Protein AF-A0A920QP22-F1 (afdb_monomer)

Solvent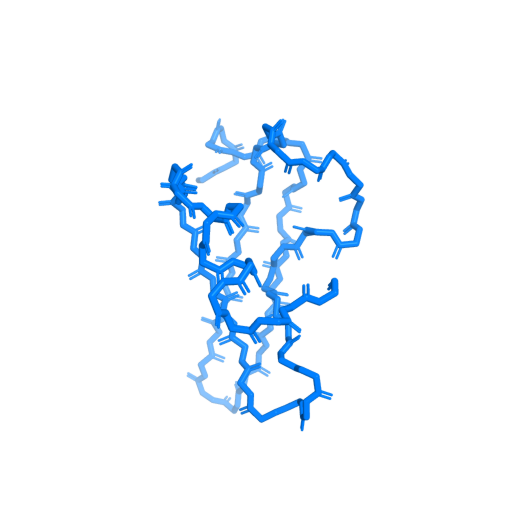-accessible surface area (backbone atoms only — not comparable to 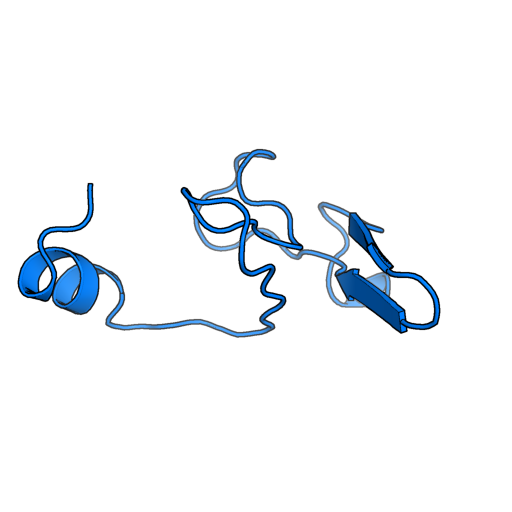full-atom values): 4366 Å² total; per-residue (Å²): 110,58,88,73,1,70,78,42,64,77,27,65,51,78,52,98,92,47,75,49,75,36,45,36,58,74,81,76,69,80,52,75,90,68,51,40,53,41,67,42,96,83,68,82,49,73,46,80,86,91,85,81,69,88,58,51,67,59,51,28,62,76,69,69,59,132

Structure (mmCIF, N/CA/C/O backbone):
data_AF-A0A920QP22-F1
#
_entry.id   AF-A0A920QP22-F1
#
loop_
_atom_site.group_PDB
_atom_site.id
_atom_site.type_symbol
_atom_site.label_atom_id
_atom_site.label_alt_id
_atom_site.label_comp_id
_atom_site.label_asym_id
_atom_site.label_entity_id
_atom_site.label_seq_id
_atom_site.pdbx_PDB_ins_code
_atom_site.Cartn_x
_atom_site.Cartn_y
_atom_site.Cartn_z
_atom_site.occupancy
_atom_site.B_iso_or_equiv
_atom_site.auth_seq_id
_atom_site.auth_comp_id
_atom_site.auth_asym_id
_atom_site.auth_atom_id
_atom_site.pdbx_PDB_model_num
ATOM 1 N N . MET A 1 1 ? 5.548 6.339 -16.324 1.00 66.31 1 MET A N 1
ATOM 2 C CA . MET A 1 1 ? 4.833 6.382 -15.022 1.00 66.31 1 MET A CA 1
ATOM 3 C C . MET A 1 1 ? 5.457 7.283 -13.954 1.00 66.31 1 MET A C 1
ATOM 5 O O . MET A 1 1 ? 4.786 7.543 -12.964 1.00 66.31 1 MET A O 1
ATOM 9 N N . LYS A 1 2 ? 6.707 7.760 -14.078 1.00 76.06 2 LYS A N 1
ATOM 10 C CA . LYS A 1 2 ? 7.372 8.535 -13.005 1.00 76.06 2 LYS A CA 1
ATOM 11 C C . LYS A 1 2 ? 6.615 9.816 -12.606 1.00 76.06 2 LYS A C 1
ATOM 13 O O . LYS A 1 2 ? 6.514 10.114 -11.427 1.00 76.06 2 LYS A O 1
ATOM 18 N N . HIS A 1 3 ? 5.989 10.493 -13.571 1.00 87.38 3 HIS A N 1
ATOM 19 C CA . HIS A 1 3 ? 5.183 11.695 -13.327 1.00 87.38 3 HIS A CA 1
ATOM 20 C C . HIS A 1 3 ? 3.907 11.446 -12.496 1.00 87.38 3 HIS A C 1
ATOM 22 O O . HI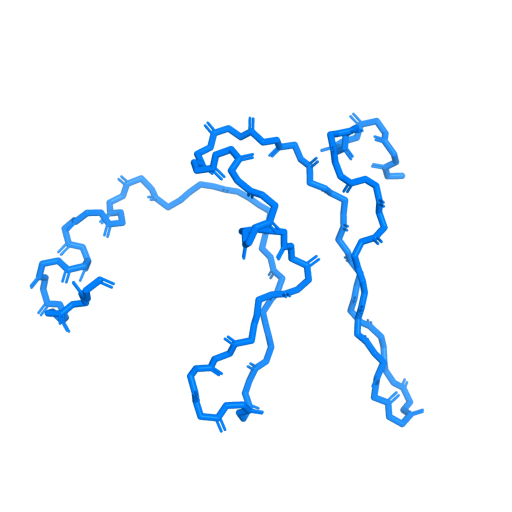S A 1 3 ? 3.425 12.367 -11.853 1.00 87.38 3 HIS A O 1
ATOM 28 N N . ARG A 1 4 ? 3.361 10.217 -12.479 1.00 86.81 4 ARG A N 1
ATOM 29 C CA . ARG A 1 4 ? 2.132 9.876 -11.726 1.00 86.81 4 ARG A CA 1
ATOM 30 C C . ARG A 1 4 ? 2.387 9.465 -10.273 1.00 86.81 4 ARG A C 1
ATOM 32 O O . ARG A 1 4 ? 1.441 9.191 -9.548 1.00 86.81 4 ARG A O 1
ATOM 39 N N . GLY A 1 5 ? 3.648 9.378 -9.866 1.00 89.12 5 GLY A N 1
ATOM 40 C CA . GLY A 1 5 ? 4.036 8.984 -8.517 1.00 89.12 5 GLY A CA 1
ATOM 41 C C . GLY A 1 5 ? 5.483 9.364 -8.228 1.00 89.12 5 GLY A C 1
ATOM 42 O O . GLY A 1 5 ? 6.330 8.471 -8.164 1.00 89.12 5 GLY A O 1
ATOM 43 N N . PRO A 1 6 ? 5.778 10.673 -8.142 1.00 89.81 6 PRO A N 1
ATOM 44 C CA . PRO A 1 6 ? 7.142 11.172 -8.003 1.00 89.81 6 PRO A CA 1
ATOM 45 C C . PRO A 1 6 ? 7.749 10.927 -6.613 1.00 89.81 6 PRO A C 1
ATOM 47 O O . PRO A 1 6 ? 8.972 10.882 -6.509 1.00 89.81 6 PRO A O 1
ATOM 50 N N . ASP A 1 7 ? 6.935 10.729 -5.570 1.00 90.06 7 ASP A N 1
ATOM 51 C CA . ASP A 1 7 ? 7.405 10.688 -4.175 1.00 90.06 7 ASP A CA 1
ATOM 52 C C . ASP A 1 7 ? 8.060 9.363 -3.772 1.00 90.06 7 ASP A C 1
ATOM 54 O O . ASP A 1 7 ? 8.911 9.322 -2.885 1.00 90.06 7 ASP A O 1
ATOM 58 N N . ALA A 1 8 ? 7.632 8.257 -4.380 1.00 85.12 8 ALA A N 1
ATOM 59 C CA . ALA A 1 8 ? 8.309 6.970 -4.261 1.00 85.12 8 ALA A CA 1
ATOM 60 C C . ALA A 1 8 ? 8.290 6.270 -5.626 1.00 85.12 8 ALA A C 1
ATOM 62 O O . ALA A 1 8 ? 7.360 5.508 -5.929 1.00 85.12 8 ALA A O 1
ATOM 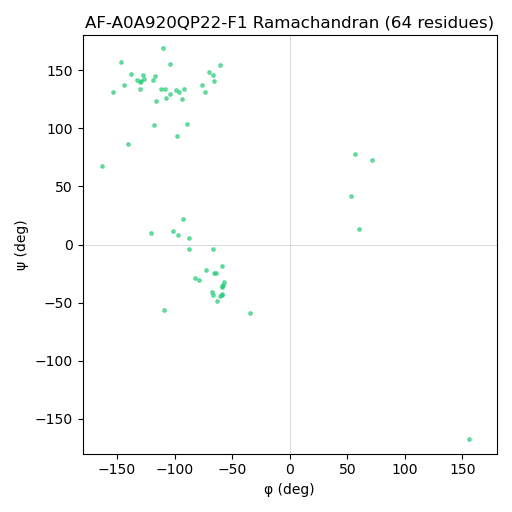63 N N . PRO A 1 9 ? 9.282 6.564 -6.482 1.00 73.62 9 PRO A N 1
ATOM 64 C CA . PRO A 1 9 ? 9.425 5.894 -7.758 1.00 73.62 9 PRO A CA 1
ATOM 65 C C . PRO A 1 9 ? 9.953 4.470 -7.531 1.00 73.62 9 PRO A C 1
ATOM 67 O O . PRO A 1 9 ? 10.959 4.285 -6.855 1.00 73.62 9 PRO A O 1
ATOM 70 N N . VAL A 1 10 ? 9.299 3.485 -8.156 1.00 70.38 10 VAL A N 1
ATOM 71 C CA . VAL A 1 10 ? 9.754 2.088 -8.271 1.00 70.38 10 VAL A CA 1
ATOM 72 C C . VAL A 1 10 ? 9.692 1.277 -6.966 1.00 70.38 10 VAL A C 1
ATOM 74 O O . VAL A 1 10 ? 10.707 0.897 -6.392 1.00 70.38 10 VAL A O 1
ATOM 77 N N . GLY A 1 11 ? 8.479 0.925 -6.534 1.00 80.50 11 GLY A N 1
ATOM 78 C CA . GLY A 1 11 ? 8.265 -0.274 -5.716 1.00 80.50 11 GLY A CA 1
ATOM 79 C C . GLY A 1 11 ? 7.830 -1.437 -6.605 1.00 80.50 11 GLY A C 1
ATOM 80 O O . GLY A 1 11 ? 6.941 -1.252 -7.433 1.00 80.50 11 GLY A O 1
ATOM 81 N N . TYR A 1 12 ? 8.438 -2.618 -6.475 1.00 90.75 12 TYR A N 1
ATOM 82 C CA . TYR A 1 12 ? 8.004 -3.809 -7.210 1.00 90.75 12 TYR A CA 1
ATOM 83 C C . TYR A 1 12 ? 8.199 -5.105 -6.423 1.00 90.75 12 TYR A C 1
ATOM 85 O O . TYR A 1 12 ? 9.018 -5.180 -5.509 1.00 90.75 12 TYR A O 1
ATOM 93 N N . VAL A 1 13 ? 7.434 -6.128 -6.796 1.00 92.31 13 VAL A N 1
ATOM 94 C CA . VAL A 1 13 ? 7.637 -7.516 -6.374 1.00 92.31 13 VAL A CA 1
ATOM 95 C C . VAL A 1 13 ? 7.642 -8.411 -7.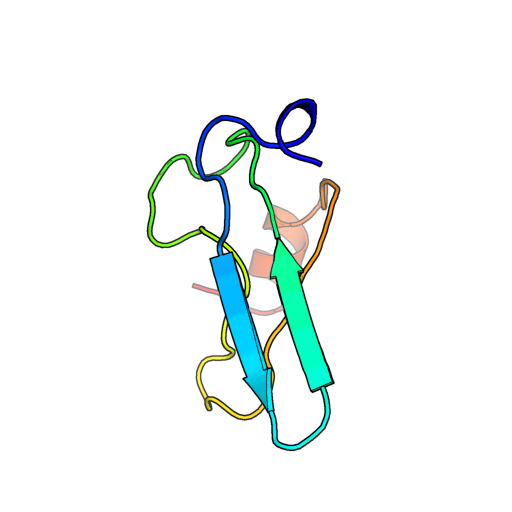607 1.00 92.31 13 VAL A C 1
ATOM 97 O O . VAL A 1 13 ? 6.851 -8.206 -8.532 1.00 92.31 13 VAL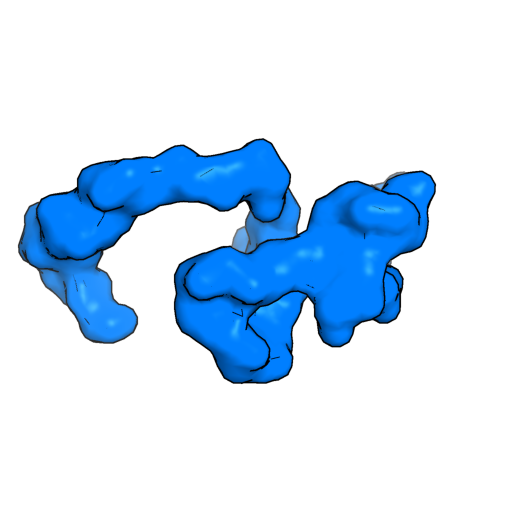 A O 1
ATOM 100 N N . SER A 1 14 ? 8.533 -9.399 -7.603 1.00 93.88 14 SER A N 1
ATOM 101 C CA . SER A 1 14 ? 8.662 -10.388 -8.669 1.00 93.88 14 SER A CA 1
ATOM 102 C C . SER A 1 14 ? 8.229 -11.761 -8.171 1.00 93.88 14 SER A C 1
ATOM 104 O O . SER A 1 14 ? 8.640 -12.218 -7.106 1.00 93.88 14 SER A O 1
ATOM 106 N N . TYR A 1 15 ? 7.420 -12.421 -8.982 1.00 91.00 15 TYR A N 1
ATOM 107 C CA . TYR A 1 15 ? 7.128 -13.846 -8.936 1.00 91.00 15 TYR A CA 1
ATOM 108 C C . TYR A 1 15 ? 7.766 -14.489 -10.161 1.00 91.00 15 TYR A C 1
ATOM 110 O O . TYR A 1 15 ? 8.185 -13.777 -11.071 1.00 91.00 15 TYR A O 1
ATOM 118 N N . LYS A 1 16 ? 7.800 -15.824 -10.192 1.00 92.75 16 LYS A N 1
ATOM 119 C CA . LYS A 1 16 ? 8.460 -16.621 -11.237 1.00 92.75 16 LYS A CA 1
ATOM 120 C C . LYS A 1 16 ? 8.374 -15.988 -12.635 1.00 92.75 16 LYS A C 1
ATOM 122 O O . LYS A 1 16 ? 9.403 -15.619 -13.183 1.00 92.75 16 LYS A O 1
ATOM 127 N N . ASP A 1 17 ? 7.152 -15.769 -13.122 1.00 95.62 17 ASP A N 1
ATOM 128 C CA . ASP A 1 17 ? 6.899 -15.253 -14.473 1.00 95.62 17 ASP A CA 1
ATOM 129 C C . ASP A 1 17 ? 6.119 -13.922 -14.476 1.00 95.62 17 ASP A C 1
ATOM 131 O O . ASP A 1 17 ? 5.646 -13.476 -15.515 1.00 95.62 17 ASP A O 1
ATOM 135 N N . ASN A 1 18 ? 5.940 -13.279 -13.313 1.0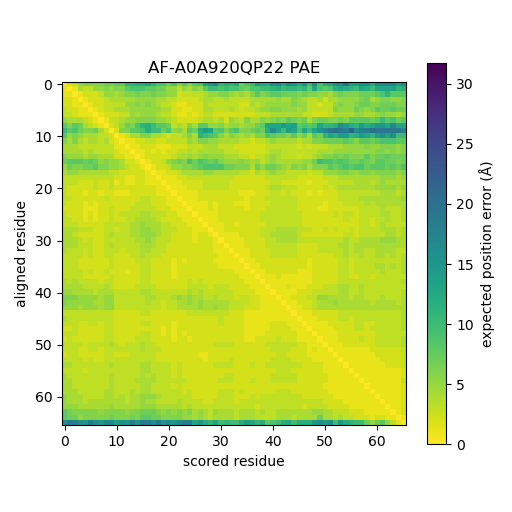0 93.81 18 ASN A N 1
ATOM 136 C CA . ASN A 1 18 ? 5.075 -12.101 -13.170 1.00 93.81 18 ASN A CA 1
ATOM 137 C C . ASN A 1 18 ? 5.722 -11.025 -12.296 1.00 93.81 18 ASN A C 1
ATOM 139 O O . ASN A 1 18 ? 6.378 -11.342 -11.308 1.00 93.81 18 ASN A O 1
ATOM 143 N N . GLN A 1 19 ? 5.470 -9.750 -12.594 1.00 94.31 19 GLN A N 1
ATOM 144 C CA . GLN A 1 19 ? 5.920 -8.630 -11.762 1.00 94.31 19 GLN A CA 1
ATOM 145 C C . GLN A 1 19 ? 4.786 -7.640 -11.508 1.00 94.31 19 GLN A C 1
ATOM 147 O O . GLN A 1 19 ? 3.999 -7.336 -12.402 1.00 94.31 19 GLN A O 1
ATOM 152 N N . LEU A 1 20 ? 4.735 -7.107 -10.288 1.00 94.25 20 LEU A N 1
ATOM 153 C CA . LEU A 1 20 ? 3.848 -6.007 -9.918 1.00 94.25 20 LEU A CA 1
ATOM 154 C C . LEU A 1 20 ? 4.704 -4.807 -9.542 1.00 94.25 20 LEU A C 1
ATOM 156 O O . LEU A 1 20 ? 5.531 -4.920 -8.643 1.00 94.25 20 LEU A O 1
ATOM 160 N N . GLY A 1 21 ? 4.494 -3.670 -10.205 1.00 93.69 21 GLY A N 1
ATOM 161 C CA . GLY A 1 21 ? 5.235 -2.433 -9.969 1.00 93.69 21 GLY A CA 1
ATOM 162 C C . GLY A 1 21 ? 4.311 -1.244 -9.714 1.00 93.69 21 GLY A C 1
ATOM 163 O O . GLY A 1 21 ? 3.232 -1.151 -10.299 1.00 93.69 21 GLY A O 1
ATOM 164 N N . HIS A 1 22 ? 4.734 -0.318 -8.856 1.00 95.19 22 HIS A N 1
ATOM 165 C CA . HIS A 1 22 ? 3.973 0.874 -8.507 1.00 95.19 22 HIS A CA 1
ATOM 166 C C . HIS A 1 22 ? 4.881 2.093 -8.289 1.00 95.19 22 HIS A C 1
ATOM 168 O O . HIS A 1 22 ? 5.907 2.019 -7.615 1.00 95.19 22 HIS A O 1
ATOM 174 N N . ASN A 1 23 ? 4.456 3.241 -8.821 1.00 94.12 23 ASN A N 1
ATOM 175 C CA . ASN A 1 23 ? 5.010 4.553 -8.488 1.00 94.12 23 ASN A CA 1
ATOM 176 C C . ASN A 1 23 ? 3.994 5.293 -7.629 1.00 94.12 23 ASN A C 1
ATOM 178 O O . ASN A 1 23 ? 2.842 5.429 -8.039 1.00 94.12 23 ASN A O 1
ATOM 182 N N . ARG A 1 24 ? 4.400 5.775 -6.455 1.00 94.19 24 ARG A N 1
ATOM 183 C CA . ARG A 1 24 ? 3.469 6.363 -5.488 1.00 94.19 24 ARG A CA 1
ATOM 184 C C . ARG A 1 24 ? 3.551 7.886 -5.468 1.00 94.19 24 ARG A C 1
ATOM 186 O O . ARG A 1 24 ? 4.631 8.446 -5.310 1.00 94.19 24 ARG A O 1
ATOM 193 N N . LEU A 1 25 ? 2.389 8.524 -5.572 1.00 95.06 25 LEU A N 1
ATOM 194 C CA . LEU A 1 25 ? 2.139 9.881 -5.092 1.00 95.06 25 LEU A CA 1
ATOM 195 C C . LEU A 1 25 ? 1.572 9.756 -3.670 1.00 95.06 25 LEU A C 1
ATOM 197 O O . LEU A 1 25 ? 0.629 8.992 -3.443 1.00 95.06 25 LEU A O 1
ATOM 201 N N . LYS A 1 26 ? 2.180 10.419 -2.691 1.00 94.56 26 LYS A N 1
ATOM 202 C CA . LYS A 1 26 ? 1.817 10.298 -1.277 1.00 94.56 26 LYS A CA 1
ATOM 203 C C . LYS A 1 26 ? 0.740 11.325 -0.929 1.00 94.56 26 LYS A C 1
ATOM 205 O O . LYS A 1 26 ? 1.041 12.495 -0.741 1.00 94.56 26 LYS A O 1
ATOM 210 N N . ILE A 1 27 ? -0.505 10.862 -0.807 1.00 94.81 27 ILE A N 1
ATOM 211 C CA . ILE A 1 27 ? -1.655 11.697 -0.410 1.00 94.81 27 ILE A CA 1
ATOM 212 C C . ILE A 1 27 ? -2.114 11.336 1.009 1.00 94.81 27 ILE A C 1
ATOM 214 O O . ILE A 1 27 ? -2.104 12.173 1.907 1.00 94.81 27 ILE A O 1
ATOM 218 N N . ILE A 1 28 ? -2.447 10.061 1.239 1.00 93.44 28 ILE A N 1
ATOM 219 C CA . ILE A 1 28 ? -2.840 9.524 2.551 1.00 93.44 28 ILE A CA 1
ATOM 220 C C . ILE A 1 28 ? -1.719 8.623 3.087 1.00 93.44 28 ILE A C 1
ATOM 222 O O . ILE A 1 28 ? -1.192 7.775 2.361 1.00 93.44 28 ILE A O 1
ATOM 226 N N . ASP A 1 29 ? -1.375 8.820 4.367 1.00 91.75 29 ASP A N 1
ATOM 227 C CA . ASP A 1 29 ? -0.297 8.135 5.100 1.00 91.75 29 ASP A CA 1
ATOM 228 C C . ASP A 1 29 ? 1.081 8.282 4.433 1.00 91.75 29 ASP A C 1
ATOM 230 O O . ASP A 1 29 ? 1.589 7.378 3.775 1.00 91.75 29 ASP A O 1
ATOM 234 N N . LEU A 1 30 ? 1.714 9.443 4.611 1.00 95.12 30 LEU A N 1
ATOM 235 C CA . LEU A 1 30 ? 2.935 9.858 3.899 1.00 95.12 30 LEU A CA 1
ATOM 236 C C . LEU A 1 30 ? 4.195 9.020 4.224 1.00 95.12 30 LEU A C 1
ATOM 238 O O . LEU A 1 30 ? 5.265 9.223 3.637 1.00 95.12 30 LEU A O 1
ATOM 242 N N . ASN A 1 31 ? 4.093 8.064 5.149 1.00 94.38 31 ASN A N 1
ATOM 243 C CA . ASN A 1 31 ? 5.207 7.220 5.558 1.00 94.38 31 ASN A CA 1
ATOM 244 C C . ASN A 1 31 ? 5.614 6.227 4.446 1.00 94.38 31 ASN A C 1
ATOM 246 O O . ASN A 1 31 ? 4.784 5.740 3.671 1.00 94.38 31 ASN A O 1
ATOM 250 N N . ASN A 1 32 ? 6.908 5.896 4.387 1.00 91.81 32 ASN A N 1
ATOM 251 C CA . ASN A 1 32 ? 7.466 4.917 3.449 1.00 91.81 32 ASN A CA 1
ATOM 252 C C . ASN A 1 32 ? 6.930 3.493 3.666 1.00 91.81 32 ASN A C 1
ATOM 254 O O . ASN A 1 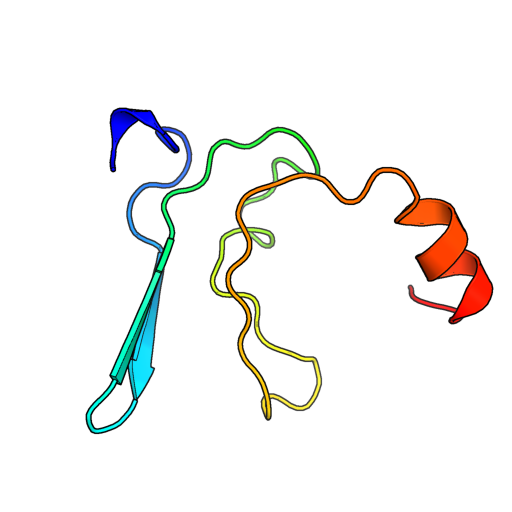32 ? 6.881 2.724 2.710 1.00 91.81 32 ASN A O 1
ATOM 258 N N . ARG A 1 33 ? 6.465 3.149 4.877 1.00 92.06 33 ARG A N 1
ATOM 259 C CA . ARG A 1 33 ? 5.816 1.855 5.173 1.00 92.06 33 ARG A CA 1
ATOM 260 C C . ARG A 1 33 ? 4.566 1.592 4.329 1.00 92.06 33 ARG A C 1
ATOM 262 O O . ARG A 1 33 ? 4.135 0.451 4.228 1.00 92.06 33 ARG A O 1
ATOM 269 N N . SER A 1 34 ? 3.997 2.646 3.750 1.00 92.50 34 SER A N 1
ATOM 270 C CA . SER A 1 34 ? 2.787 2.599 2.927 1.00 92.50 34 SER A CA 1
ATOM 271 C C . SER A 1 34 ? 3.106 2.665 1.428 1.00 92.50 34 SER A C 1
ATOM 273 O O . SER A 1 34 ? 2.215 2.865 0.602 1.00 92.50 34 SER A O 1
ATOM 275 N N . ASN A 1 35 ? 4.384 2.511 1.056 1.00 94.38 35 ASN A N 1
ATOM 276 C CA . ASN A 1 35 ? 4.782 2.282 -0.328 1.00 94.38 35 ASN A CA 1
ATOM 277 C C . ASN A 1 35 ? 4.268 0.916 -0.805 1.00 94.38 35 ASN A C 1
ATOM 279 O O . ASN A 1 35 ? 4.184 -0.034 -0.032 1.00 94.38 35 ASN A O 1
ATOM 283 N N . GLN A 1 36 ? 3.906 0.841 -2.083 1.00 94.69 36 GLN A N 1
ATOM 284 C CA . GLN A 1 36 ? 3.334 -0.355 -2.700 1.00 94.69 36 GLN A CA 1
ATOM 285 C C . GLN A 1 36 ? 4.381 -1.064 -3.575 1.00 94.69 36 GLN A C 1
ATOM 287 O O . GLN A 1 36 ? 5.272 -0.374 -4.075 1.00 94.69 36 GLN A O 1
ATOM 292 N N . PRO A 1 37 ? 4.272 -2.385 -3.825 1.00 95.19 37 PRO A N 1
ATOM 293 C CA . PRO A 1 37 ? 3.185 -3.301 -3.435 1.00 95.19 37 PRO A CA 1
ATOM 294 C C . PRO A 1 37 ? 3.039 -3.518 -1.922 1.00 95.19 37 PRO A C 1
ATOM 296 O O . PRO A 1 37 ? 4.033 -3.618 -1.207 1.00 95.19 37 PRO A O 1
ATOM 299 N N . LEU A 1 38 ? 1.799 -3.593 -1.428 1.00 94.06 38 LEU A N 1
ATOM 300 C CA . LEU A 1 38 ? 1.523 -3.909 -0.022 1.00 94.06 38 LEU A CA 1
ATOM 301 C C . LEU A 1 38 ? 1.329 -5.410 0.153 1.00 94.06 38 LEU A C 1
ATOM 303 O O . LEU A 1 38 ? 0.558 -6.030 -0.576 1.00 94.06 38 LEU A O 1
ATOM 307 N N . LYS A 1 39 ? 1.970 -5.976 1.175 1.00 94.25 39 LYS A N 1
ATOM 308 C CA . LYS A 1 39 ? 1.857 -7.394 1.509 1.00 94.25 39 LYS A CA 1
ATOM 309 C C . LYS A 1 39 ? 0.855 -7.605 2.644 1.00 94.25 39 LYS A C 1
ATOM 311 O O . LYS A 1 39 ? 0.886 -6.924 3.667 1.00 94.25 39 LYS A O 1
ATOM 316 N N . SER A 1 40 ? -0.038 -8.573 2.470 1.00 94.06 40 SER A N 1
ATOM 317 C CA . SER A 1 40 ? -0.976 -9.017 3.511 1.00 94.06 40 SER A CA 1
ATOM 318 C C . SER A 1 40 ? -0.247 -9.555 4.753 1.00 94.06 40 SER A C 1
ATOM 320 O O . SER A 1 40 ? 0.872 -10.061 4.664 1.00 94.06 40 SER A O 1
ATOM 322 N N . LYS A 1 41 ? -0.892 -9.503 5.930 1.00 92.12 41 LYS A N 1
ATOM 323 C CA . LYS A 1 41 ? -0.280 -9.926 7.210 1.00 92.12 41 LYS A CA 1
ATOM 324 C C . LYS A 1 41 ? 0.204 -11.382 7.206 1.00 92.12 41 LYS A C 1
ATOM 326 O O . LYS A 1 41 ? 1.229 -11.686 7.802 1.00 92.12 41 LYS A O 1
ATOM 331 N N . ASN A 1 42 ? -0.513 -12.269 6.516 1.00 95.19 42 ASN A N 1
ATOM 332 C CA . ASN A 1 42 ? -0.144 -13.679 6.362 1.00 95.19 42 ASN A CA 1
ATOM 333 C C . ASN A 1 42 ? 0.789 -13.938 5.164 1.00 95.19 42 ASN A C 1
ATOM 335 O O . ASN A 1 42 ? 1.066 -15.091 4.854 1.00 95.19 42 ASN A O 1
ATOM 339 N N . LYS A 1 43 ? 1.254 -12.882 4.482 1.00 93.06 43 LYS A N 1
ATOM 340 C CA . LYS A 1 43 ? 2.173 -12.922 3.336 1.00 93.06 43 LYS A CA 1
ATOM 341 C C . LYS A 1 43 ? 1.668 -13.708 2.119 1.00 93.06 43 LYS A C 1
ATOM 343 O O . LYS A 1 43 ? 2.456 -13.972 1.216 1.00 93.06 43 LYS A O 1
ATOM 348 N N . LYS A 1 44 ? 0.375 -14.048 2.071 1.00 95.00 44 LYS A N 1
ATOM 349 C CA . LYS A 1 44 ? -0.226 -14.839 0.984 1.00 95.00 44 LYS A CA 1
ATOM 350 C C . LYS A 1 44 ? -0.577 -13.997 -0.245 1.00 95.00 44 LYS A C 1
ATOM 352 O O . LYS A 1 44 ? -0.586 -14.510 -1.356 1.00 95.00 44 LYS A O 1
ATOM 357 N N . TYR A 1 45 ? -0.869 -12.720 -0.031 1.00 94.38 45 TYR A N 1
ATOM 358 C CA . TYR A 1 45 ? -1.289 -11.781 -1.068 1.00 94.38 45 TYR A CA 1
ATOM 359 C C . TYR A 1 45 ? -0.417 -10.529 -1.067 1.00 94.38 45 TYR A C 1
ATOM 361 O O . TYR A 1 45 ? -0.085 -10.018 0.011 1.00 94.38 45 TYR A O 1
ATOM 369 N N . ASP A 1 46 ? -0.140 -10.017 -2.261 1.00 94.62 46 ASP A N 1
ATOM 370 C CA . ASP A 1 46 ? 0.372 -8.674 -2.503 1.00 94.62 46 ASP A CA 1
ATOM 371 C C . ASP A 1 46 ? -0.663 -7.887 -3.318 1.00 94.62 46 ASP A C 1
ATOM 373 O O . ASP A 1 46 ? -1.372 -8.456 -4.150 1.00 94.62 46 ASP A O 1
ATOM 377 N N . ILE A 1 47 ? -0.773 -6.586 -3.062 1.00 95.00 47 ILE A N 1
ATOM 378 C CA . ILE A 1 47 ? -1.718 -5.699 -3.746 1.00 95.00 47 ILE A CA 1
ATOM 379 C C . ILE A 1 47 ? -1.012 -4.450 -4.272 1.00 95.00 47 ILE A C 1
ATOM 381 O O . ILE A 1 47 ? -0.161 -3.864 -3.596 1.00 95.00 47 ILE A O 1
ATOM 385 N N . ILE A 1 48 ? -1.408 -4.041 -5.478 1.00 95.19 48 ILE A N 1
ATOM 386 C CA . ILE A 1 48 ? -1.164 -2.711 -6.032 1.00 95.19 48 ILE A CA 1
ATOM 387 C C . ILE A 1 48 ? -2.509 -2.030 -6.305 1.00 95.19 48 ILE A C 1
ATOM 389 O O . ILE A 1 48 ? -3.464 -2.680 -6.725 1.00 95.19 48 ILE A O 1
ATOM 393 N N . PHE A 1 49 ? -2.595 -0.729 -6.056 1.00 95.44 49 PHE A N 1
ATOM 394 C CA . PHE A 1 49 ? -3.817 0.053 -6.193 1.00 95.44 49 PHE A CA 1
ATOM 395 C C . PHE A 1 49 ? -3.491 1.520 -6.485 1.00 95.44 49 PHE A C 1
ATOM 397 O O . PHE A 1 49 ? -2.699 2.139 -5.775 1.00 95.44 49 PHE A O 1
ATOM 404 N N . ASN A 1 50 ? -4.139 2.079 -7.506 1.00 94.94 50 ASN A N 1
ATOM 405 C CA . ASN A 1 50 ? -4.044 3.488 -7.872 1.00 94.94 50 ASN A CA 1
ATOM 406 C C . ASN A 1 50 ? -5.431 4.131 -7.749 1.00 94.94 50 ASN A C 1
ATOM 408 O O . ASN A 1 50 ? -6.288 3.908 -8.603 1.00 94.94 50 ASN A O 1
ATOM 412 N N . GLY A 1 51 ? -5.647 4.887 -6.674 1.00 95.19 51 GLY A N 1
ATOM 413 C CA . GLY A 1 51 ? -6.913 5.544 -6.362 1.00 95.19 51 GLY A CA 1
ATOM 414 C C . GLY A 1 51 ? -7.057 5.823 -4.867 1.00 95.19 51 GLY A C 1
ATOM 415 O O . GLY A 1 51 ? -6.104 5.675 -4.100 1.00 95.19 51 GLY A O 1
ATOM 416 N N . GLU A 1 52 ? -8.270 6.182 -4.452 1.00 97.38 52 GLU A N 1
ATOM 417 C CA . GLU A 1 52 ? -8.613 6.463 -3.057 1.00 97.38 52 GLU A CA 1
ATOM 418 C C . GLU A 1 52 ? -9.872 5.694 -2.646 1.00 97.38 52 GLU A C 1
ATOM 420 O O . GLU A 1 52 ? -10.868 5.669 -3.366 1.00 97.38 52 GLU A O 1
ATOM 425 N N . ILE A 1 53 ? -9.833 5.059 -1.471 1.00 96.44 53 ILE A N 1
ATOM 426 C CA . ILE A 1 53 ? -11.003 4.413 -0.864 1.00 96.44 53 ILE A CA 1
ATOM 427 C C . ILE A 1 53 ? -11.579 5.390 0.158 1.00 96.44 53 ILE A C 1
ATOM 429 O O . ILE A 1 53 ? -11.144 5.419 1.308 1.00 96.44 53 ILE A O 1
ATOM 433 N N . TYR A 1 54 ? -12.546 6.208 -0.252 1.00 97.44 54 TYR A N 1
ATOM 434 C CA . TYR A 1 54 ? -13.052 7.312 0.574 1.00 97.44 54 TYR A CA 1
ATOM 435 C C . TYR A 1 54 ? -13.620 6.860 1.928 1.00 97.44 54 TYR A C 1
ATOM 437 O O . TYR A 1 54 ? -13.392 7.505 2.949 1.00 97.44 54 TYR A O 1
ATOM 445 N N . ASN A 1 55 ? -14.284 5.704 1.972 1.00 97.75 55 ASN A N 1
ATOM 446 C CA . ASN A 1 55 ? -14.877 5.149 3.188 1.00 97.75 55 ASN A CA 1
ATOM 447 C C . ASN A 1 55 ? -13.947 4.182 3.953 1.00 97.75 55 ASN A C 1
ATOM 449 O O . ASN A 1 55 ? -14.422 3.367 4.748 1.00 97.75 55 ASN A O 1
ATOM 453 N N . TYR A 1 56 ? -12.620 4.257 3.768 1.00 96.38 56 TYR A N 1
ATOM 454 C CA . TYR A 1 56 ? -11.679 3.328 4.418 1.00 96.38 56 TYR A CA 1
ATOM 455 C C . TYR A 1 56 ? -11.785 3.316 5.953 1.00 96.38 56 TYR A C 1
ATOM 457 O O . TYR A 1 56 ? -11.599 2.268 6.569 1.00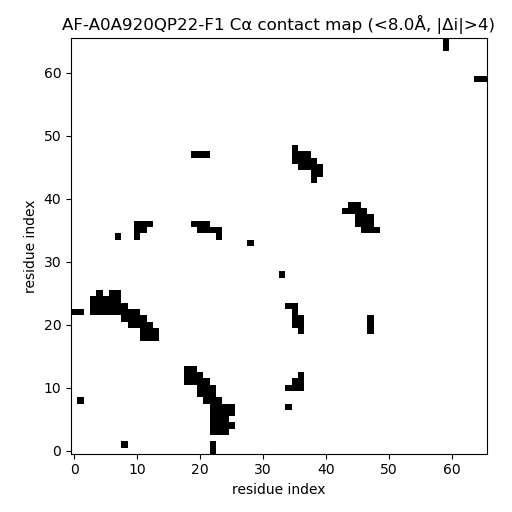 96.38 56 TYR A O 1
ATOM 465 N N . LYS A 1 57 ? -12.131 4.449 6.585 1.00 96.62 57 LYS A N 1
ATOM 466 C CA . LYS A 1 57 ? -12.341 4.536 8.043 1.00 96.62 57 LYS A CA 1
ATOM 467 C C . LYS A 1 57 ? -13.569 3.743 8.501 1.00 96.62 57 LYS A C 1
ATOM 469 O O . LYS A 1 57 ? -13.512 3.053 9.518 1.00 96.62 57 LYS A O 1
ATOM 474 N N . GLU A 1 58 ? -14.665 3.805 7.747 1.00 98.25 58 GLU A N 1
ATOM 475 C CA . GLU A 1 58 ? -15.880 3.031 8.030 1.00 98.25 58 GLU A CA 1
ATOM 476 C C . GLU A 1 58 ? -15.630 1.537 7.845 1.00 98.25 58 GLU A C 1
ATOM 478 O O . GLU A 1 58 ? -16.008 0.735 8.699 1.00 98.25 58 GLU A O 1
ATOM 483 N N . LEU A 1 59 ? -14.932 1.163 6.768 1.00 97.81 59 LEU A N 1
ATOM 484 C CA . LEU A 1 59 ? -14.524 -0.217 6.517 1.00 97.81 59 LEU A CA 1
ATOM 485 C C . LEU A 1 59 ? -13.619 -0.736 7.641 1.00 97.81 59 LEU A C 1
ATOM 487 O O . LEU A 1 59 ? -13.850 -1.833 8.149 1.00 97.81 59 LEU A O 1
ATOM 491 N N . ALA A 1 60 ? -12.645 0.062 8.087 1.00 96.69 60 ALA A N 1
ATOM 492 C CA . ALA A 1 60 ? -11.783 -0.294 9.209 1.00 96.69 60 ALA A CA 1
ATOM 493 C C . ALA A 1 60 ? -12.589 -0.544 10.491 1.00 96.69 60 ALA A C 1
ATOM 495 O O . ALA A 1 60 ? -12.380 -1.563 11.148 1.00 96.69 60 ALA A O 1
ATOM 496 N N . LYS A 1 61 ? -13.575 0.311 10.800 1.00 97.94 61 LYS A N 1
ATOM 497 C CA . LYS A 1 61 ? -14.489 0.107 11.935 1.00 97.94 61 LYS A CA 1
ATOM 498 C C . LYS A 1 61 ? -15.331 -1.163 11.772 1.00 97.94 61 LYS A C 1
ATOM 500 O O . LYS A 1 61 ? -15.390 -1.971 12.697 1.00 97.94 61 LYS A O 1
ATOM 505 N N . LYS A 1 62 ? -15.947 -1.368 10.601 1.00 98.31 62 LYS A N 1
ATOM 506 C CA . LYS A 1 62 ? -16.809 -2.526 10.296 1.00 98.31 62 LYS A CA 1
ATOM 507 C C . LYS A 1 62 ? -16.066 -3.855 10.449 1.00 98.31 62 LYS A C 1
ATOM 509 O O . LYS A 1 62 ? -16.613 -4.796 11.017 1.00 98.31 62 LYS A O 1
ATOM 514 N N . TYR A 1 63 ? -14.823 -3.919 9.977 1.00 97.38 63 TYR A N 1
ATOM 515 C CA . TYR A 1 63 ? -13.997 -5.130 10.005 1.00 97.38 63 TYR A CA 1
ATOM 516 C C . TYR A 1 63 ? -13.019 -5.193 11.186 1.00 97.38 63 TYR A C 1
ATOM 518 O O . TYR A 1 63 ? -12.193 -6.102 11.238 1.00 97.38 63 TYR A O 1
ATOM 526 N N . LYS A 1 64 ? -13.111 -4.260 12.145 1.00 96.44 64 LYS A N 1
ATOM 527 C CA . LYS A 1 64 ? -12.243 -4.194 13.335 1.00 96.44 64 LYS A CA 1
ATOM 528 C C . LYS A 1 64 ? -10.746 -4.211 12.976 1.00 96.44 64 LYS A C 1
ATOM 530 O O . LYS A 1 64 ? -9.945 -4.900 13.610 1.00 96.44 64 LYS A O 1
ATOM 535 N N . LEU A 1 65 ? -10.376 -3.468 11.932 1.00 91.44 65 LEU A N 1
ATOM 536 C CA . LEU A 1 65 ? -8.986 -3.301 11.512 1.00 91.44 65 LEU A CA 1
ATOM 537 C C . LEU A 1 65 ? -8.281 -2.322 12.464 1.00 91.44 65 LEU A C 1
ATOM 539 O O . LEU A 1 65 ? -8.866 -1.315 12.859 1.00 91.44 65 LEU A O 1
ATOM 543 N N . LYS A 1 66 ? -7.046 -2.657 12.845 1.00 70.88 66 LYS A N 1
ATOM 544 C CA . LYS A 1 66 ? -6.150 -1.810 13.646 1.00 70.88 66 LYS A CA 1
ATOM 545 C C . LYS A 1 66 ? -5.285 -0.954 12.739 1.00 70.88 66 LYS A C 1
ATOM 547 O O . LYS A 1 66 ? -4.787 -1.539 11.746 1.00 70.88 66 LYS A O 1
#

Radius of gyration: 13.24 Å; Cα contacts (8 Å, |Δi|>4): 75; chains: 1; bounding box: 27×28×29 Å

Foldseek 3Di:
DCVLAVLAAWDKDDDPPDIDIDRHDDDDPNDPQPDDQDADPVRPDTDDDDDDDPCVVVVCVVVVPD

Secondary structure (DSSP, 8-state):
-GGG--SEEEEEEEETTEEEEEEE--SS--SGGG-SSEEPTTSS-EE---S--TTHHHHHHHTT--

Nearest PDB structures (foldseek):
  1b35-assembly1_B  TM=3.629E-01  e=6.468E+00  Cricket paralysis virus

pLDDT: mean 92.13, std 6.74, range [66.31, 98.31]

Sequence (66 aa):
MKHRGPDAPVGYVSYKDNQLGHNRLKIIDLNNRSNQPLKSKNKKYDIIFNGEIYNYKELAKKYKLK

Mean predicted aligned error: 3.54 Å